Protein AF-A0A846YNU9-F1 (afdb_monomer_lite)

Radius of gyration: 16.64 Å; chains: 1; bounding box: 57×34×38 Å

Organism: NCBI:txid53429

Foldseek 3Di:
DDPDPPDDDDDPLPDQDFQLNDDAFDKFKFFLVQWAAEPLRWIWGFRRTGGHDDPPDQDLGIWMWHQHPVFIAIEAEQPRDRDYDYPDDDDPPRDITTHQWYWYQDPVGIDTDGRD

Secondary structure (DSSP, 8-state):
-----------GGGS--BGGGPPTT-EEEEEGGGEEE-TT--EEEETT-B-B-SS----TTEEEEEE-SSSEEEEEETT--PPP-BSS-S-TTS-EEEEEEEEEEETTEEEEE---

Structure (mmCIF, N/CA/C/O backbone):
data_AF-A0A846YNU9-F1
#
_entry.id   AF-A0A846YNU9-F1
#
loop_
_atom_site.group_PDB
_atom_site.id
_atom_site.type_symbol
_atom_site.label_atom_id
_atom_site.label_alt_id
_atom_site.label_comp_id
_atom_site.label_asym_id
_atom_site.label_entity_id
_atom_site.label_seq_id
_atom_site.pdbx_PDB_ins_code
_atom_site.Cartn_x
_atom_site.Cartn_y
_atom_site.Cartn_z
_atom_site.occupancy
_atom_site.B_iso_or_equiv
_atom_site.auth_seq_id
_atom_site.auth_comp_id
_atom_site.auth_asym_id
_atom_site.auth_atom_id
_atom_site.pdbx_PDB_model_num
ATOM 1 N N . MET A 1 1 ? 42.842 -18.816 19.126 1.00 45.25 1 MET A N 1
ATOM 2 C CA . MET A 1 1 ? 42.105 -17.596 19.512 1.00 45.25 1 MET A CA 1
ATOM 3 C C . MET A 1 1 ? 40.974 -17.438 18.513 1.00 45.25 1 MET A C 1
ATOM 5 O O . MET A 1 1 ? 41.269 -17.281 17.337 1.00 45.25 1 MET A O 1
ATOM 9 N N . SER A 1 2 ? 39.721 -17.619 18.932 1.00 47.41 2 SER A N 1
ATOM 10 C CA . SER A 1 2 ? 38.567 -17.473 18.038 1.00 47.41 2 SER A CA 1
ATOM 11 C C . SER A 1 2 ? 38.126 -16.016 18.082 1.00 47.41 2 SER A C 1
ATOM 13 O O . SER A 1 2 ? 37.797 -15.525 19.159 1.00 47.41 2 SER A O 1
ATOM 15 N N . SER A 1 3 ? 38.182 -15.315 16.950 1.00 47.09 3 SER A N 1
ATOM 16 C CA . SER A 1 3 ? 37.650 -13.956 16.847 1.00 47.09 3 SER A CA 1
ATOM 17 C C . SER A 1 3 ? 36.141 -14.014 17.047 1.00 47.09 3 SER A C 1
ATOM 19 O O . SER A 1 3 ? 35.419 -14.589 16.236 1.00 47.09 3 SER A O 1
ATOM 21 N N . GLU A 1 4 ? 35.672 -13.459 18.157 1.00 58.12 4 GLU A N 1
ATOM 22 C CA . GLU A 1 4 ? 34.254 -13.327 18.457 1.00 58.12 4 GLU A CA 1
ATOM 23 C C . GLU A 1 4 ? 33.658 -12.305 17.474 1.00 58.12 4 GLU A C 1
ATOM 25 O O . GLU A 1 4 ? 33.954 -11.109 17.543 1.00 58.12 4 GLU A O 1
ATOM 30 N N . ILE A 1 5 ? 32.882 -12.774 16.492 1.00 51.72 5 ILE A N 1
ATOM 31 C CA . ILE A 1 5 ? 32.192 -11.889 15.549 1.00 51.72 5 ILE A CA 1
ATOM 32 C C . ILE A 1 5 ? 31.070 -11.197 16.324 1.00 51.72 5 ILE A C 1
ATOM 34 O O . ILE A 1 5 ? 30.002 -11.766 16.541 1.00 51.72 5 ILE A O 1
ATOM 38 N N . LYS A 1 6 ? 31.308 -9.955 16.747 1.00 44.81 6 LYS A N 1
ATOM 39 C CA . LYS A 1 6 ? 30.273 -9.095 17.327 1.00 44.81 6 LYS A CA 1
ATOM 40 C C . LYS A 1 6 ? 29.395 -8.571 16.195 1.00 44.81 6 LYS A C 1
ATOM 42 O O . LYS A 1 6 ? 29.750 -7.609 15.520 1.00 44.81 6 LYS A O 1
ATOM 47 N N . GLN A 1 7 ? 28.274 -9.240 15.951 1.00 53.47 7 GLN A N 1
ATOM 48 C CA . GLN A 1 7 ? 27.271 -8.773 14.999 1.00 53.47 7 GLN A CA 1
ATOM 49 C C . GLN A 1 7 ? 26.397 -7.716 15.682 1.00 53.47 7 GLN A C 1
ATOM 51 O O . GLN A 1 7 ? 25.724 -8.005 16.668 1.00 53.47 7 GLN A O 1
ATOM 56 N N . ALA A 1 8 ? 26.415 -6.484 15.174 1.00 56.03 8 ALA A N 1
ATOM 57 C CA . ALA A 1 8 ? 25.433 -5.479 15.556 1.00 56.03 8 ALA A CA 1
ATOM 58 C C . ALA A 1 8 ? 24.142 -5.740 14.769 1.00 56.03 8 ALA A C 1
ATOM 60 O O . ALA A 1 8 ? 24.150 -5.74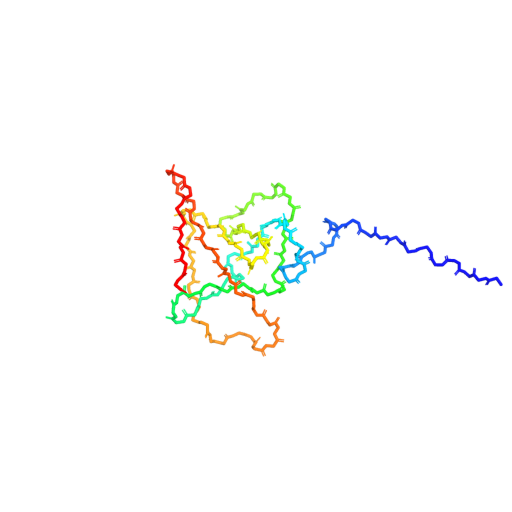3 13.538 1.00 56.03 8 ALA A O 1
ATOM 61 N N . VAL A 1 9 ? 23.031 -5.968 15.471 1.00 60.50 9 VAL A N 1
ATOM 62 C CA . VAL A 1 9 ? 21.705 -5.998 14.846 1.00 60.50 9 VAL A CA 1
ATOM 63 C C . VAL A 1 9 ? 21.267 -4.551 14.673 1.00 60.50 9 VAL A C 1
ATOM 65 O O . VAL A 1 9 ? 20.985 -3.870 15.656 1.00 60.50 9 VAL A O 1
ATOM 68 N N . LEU A 1 10 ? 21.239 -4.065 13.431 1.00 54.50 10 LEU A N 1
ATOM 69 C CA . LEU A 1 10 ? 20.696 -2.738 13.153 1.00 54.50 10 LEU A CA 1
ATOM 70 C C . LEU A 1 10 ? 19.197 -2.717 13.503 1.00 54.50 10 LEU A C 1
ATOM 72 O O . LEU A 1 10 ? 18.473 -3.629 13.059 1.00 54.50 10 LEU A O 1
ATOM 76 N N . PRO A 1 11 ? 18.738 -1.692 14.255 1.00 65.06 11 PRO A N 1
ATOM 77 C CA . PRO A 1 11 ? 17.324 -1.382 14.414 1.00 65.06 11 PRO A CA 1
ATOM 78 C C . PRO A 1 11 ? 16.616 -1.401 13.064 1.00 65.06 11 PRO A C 1
ATOM 80 O O . PRO A 1 11 ? 17.179 -1.002 12.042 1.00 65.06 11 PRO A O 1
ATOM 83 N N . ARG A 1 12 ? 15.391 -1.918 13.050 1.00 66.81 12 ARG A N 1
ATOM 84 C CA . ARG A 1 12 ? 14.639 -2.176 11.821 1.00 66.81 12 ARG A CA 1
ATOM 85 C C . ARG A 1 12 ? 14.318 -0.892 11.049 1.00 66.81 12 ARG A C 1
ATOM 87 O O . ARG A 1 12 ? 14.400 -0.900 9.829 1.00 66.81 12 ARG A O 1
ATOM 94 N N . GLU A 1 13 ? 14.109 0.202 11.772 1.00 62.38 13 GLU A N 1
ATOM 95 C CA . GLU A 1 13 ? 13.941 1.578 11.273 1.00 62.38 13 GLU A CA 1
ATOM 96 C C . GLU A 1 13 ? 15.160 2.096 10.484 1.00 62.38 13 GLU A C 1
ATOM 98 O O . GLU A 1 13 ? 15.035 2.989 9.656 1.00 62.38 13 GLU A O 1
ATOM 103 N N . LEU A 1 14 ? 16.351 1.531 10.723 1.00 58.66 14 LEU A N 1
ATOM 104 C CA . LEU A 1 14 ? 17.587 1.872 10.006 1.00 58.66 14 LEU A CA 1
ATOM 105 C C . LEU A 1 14 ? 17.854 0.942 8.813 1.00 58.66 14 LEU A C 1
ATOM 107 O O . LEU A 1 14 ? 18.925 1.001 8.204 1.00 58.66 14 LEU A O 1
ATOM 111 N N . ARG A 1 15 ? 16.920 0.038 8.494 1.00 67.44 15 ARG A N 1
ATOM 112 C CA . ARG A 1 15 ? 16.994 -0.827 7.312 1.00 67.44 15 ARG A CA 1
ATOM 113 C C . ARG A 1 15 ? 16.304 -0.131 6.146 1.00 67.44 15 ARG A C 1
ATOM 115 O O . ARG A 1 15 ? 15.341 0.601 6.333 1.00 67.44 15 ARG A O 1
ATOM 122 N N . ASN A 1 16 ? 16.748 -0.442 4.930 1.00 75.75 16 ASN A N 1
ATOM 123 C CA . ASN A 1 16 ? 16.010 -0.113 3.710 1.00 75.75 16 ASN A CA 1
ATOM 124 C C . ASN A 1 16 ? 14.731 -0.966 3.664 1.00 75.75 16 ASN A C 1
ATOM 126 O O . ASN A 1 16 ? 14.706 -2.005 3.001 1.00 75.75 16 ASN A O 1
ATOM 130 N N . LEU A 1 17 ? 13.718 -0.595 4.453 1.00 84.62 17 LEU A N 1
ATOM 131 C CA . LEU A 1 17 ? 12.464 -1.328 4.561 1.00 84.62 17 LEU A CA 1
ATOM 132 C C . LEU A 1 17 ? 11.753 -1.312 3.206 1.00 84.62 17 LEU A C 1
ATOM 134 O O . LEU A 1 17 ? 11.711 -0.296 2.516 1.00 84.62 17 LEU A O 1
ATOM 138 N N . THR A 1 18 ? 11.199 -2.459 2.829 1.00 89.56 18 THR A N 1
ATOM 139 C CA . THR A 1 18 ? 10.350 -2.599 1.646 1.00 89.56 18 THR A CA 1
ATOM 140 C C . THR A 1 18 ? 9.048 -3.262 2.044 1.00 89.56 18 THR A C 1
ATOM 142 O O . THR A 1 18 ? 8.985 -3.959 3.063 1.00 89.56 18 THR A O 1
ATOM 145 N N . VAL A 1 19 ? 8.020 -3.095 1.220 1.00 88.56 19 VAL A N 1
ATOM 146 C CA . VAL A 1 19 ? 6.687 -3.679 1.423 1.00 88.56 19 VAL A CA 1
ATOM 147 C C . VAL A 1 19 ? 6.767 -5.166 1.758 1.00 88.56 19 VAL A C 1
ATOM 149 O O . VAL A 1 19 ? 6.192 -5.633 2.740 1.00 88.56 19 VAL A O 1
ATOM 152 N N . GLY A 1 20 ? 7.542 -5.926 0.989 1.00 88.31 20 GLY A N 1
ATOM 153 C CA . GLY A 1 20 ? 7.692 -7.369 1.145 1.00 88.31 20 GLY A CA 1
ATOM 154 C C . GLY A 1 20 ? 8.420 -7.827 2.397 1.00 88.31 20 GLY A C 1
ATOM 155 O O . GLY A 1 20 ? 8.447 -9.033 2.651 1.00 88.31 20 GLY A O 1
ATOM 156 N N . MET A 1 21 ? 9.044 -6.898 3.117 1.00 90.12 21 MET A N 1
ATOM 157 C CA . MET A 1 21 ? 9.692 -7.156 4.392 1.00 90.12 21 MET A CA 1
ATOM 158 C C . MET A 1 21 ? 8.819 -6.753 5.574 1.00 90.12 21 MET A C 1
ATOM 160 O O . MET A 1 21 ? 9.136 -7.214 6.665 1.00 90.12 21 MET A O 1
ATOM 164 N N . MET A 1 22 ? 7.756 -5.956 5.379 1.00 89.06 22 MET A N 1
ATOM 165 C CA . MET A 1 22 ? 6.897 -5.468 6.462 1.00 89.06 22 MET A CA 1
ATOM 166 C C . MET A 1 22 ? 6.331 -6.611 7.316 1.00 89.06 22 MET A C 1
ATOM 168 O O . MET A 1 22 ? 5.819 -7.607 6.799 1.00 89.06 22 MET A O 1
ATOM 172 N N . GLU A 1 23 ? 6.416 -6.444 8.629 1.00 90.88 23 GLU A N 1
ATOM 173 C CA . GLU A 1 23 ? 5.821 -7.321 9.634 1.00 90.88 23 GLU A CA 1
ATOM 174 C C . GLU A 1 23 ? 4.379 -6.898 9.936 1.00 90.88 23 GLU A C 1
ATOM 176 O O . GLU A 1 23 ? 3.973 -5.766 9.675 1.00 90.88 23 GLU A O 1
ATOM 181 N N . GLU A 1 24 ? 3.571 -7.824 10.453 1.00 91.56 24 GLU A N 1
ATOM 182 C CA . GLU A 1 24 ? 2.191 -7.524 10.841 1.00 91.56 24 GLU A CA 1
ATOM 183 C C . GLU A 1 24 ? 2.143 -6.388 11.874 1.00 91.56 24 GLU A C 1
ATOM 185 O O . GLU A 1 24 ? 2.867 -6.408 12.866 1.00 91.56 24 GLU A O 1
ATOM 190 N N . GLY A 1 25 ? 1.279 -5.400 11.630 1.00 86.44 25 GLY A N 1
ATOM 191 C CA . GLY A 1 25 ? 1.144 -4.204 12.463 1.00 86.44 25 GLY A CA 1
ATOM 192 C C . GLY A 1 25 ? 2.048 -3.040 12.050 1.00 86.44 25 GLY A C 1
ATOM 193 O O . GLY A 1 25 ? 1.842 -1.927 12.532 1.00 86.44 25 GLY A O 1
ATOM 194 N N . GLU A 1 26 ? 3.003 -3.248 11.137 1.00 87.75 26 GLU A N 1
ATOM 195 C CA . GLU A 1 26 ? 3.810 -2.155 10.597 1.00 87.75 26 GLU A CA 1
ATOM 196 C C . GLU A 1 26 ? 3.018 -1.306 9.599 1.00 87.75 26 GLU A C 1
ATOM 198 O O . GLU A 1 26 ? 2.209 -1.806 8.808 1.00 87.75 26 GLU A O 1
ATOM 203 N N . PHE A 1 27 ? 3.309 -0.008 9.605 1.00 87.12 27 PHE A N 1
ATOM 204 C CA . PHE A 1 27 ? 2.819 0.948 8.626 1.00 87.12 27 PHE A CA 1
ATOM 205 C C . PHE A 1 27 ? 3.933 1.913 8.217 1.00 87.12 27 PHE A C 1
ATOM 207 O O . PHE A 1 27 ? 4.894 2.125 8.956 1.00 87.12 27 PHE A O 1
ATOM 214 N N . GLY A 1 28 ? 3.795 2.505 7.038 1.00 85.38 28 GLY A N 1
ATOM 215 C CA . GLY A 1 28 ? 4.710 3.526 6.542 1.00 85.38 28 GLY A CA 1
ATOM 216 C C . GLY A 1 28 ? 4.217 4.135 5.239 1.00 85.38 28 GLY A C 1
ATOM 217 O O . GLY A 1 28 ? 3.068 3.927 4.844 1.00 85.38 28 GLY A O 1
ATOM 218 N N . LEU A 1 29 ? 5.084 4.893 4.576 1.00 85.12 29 LEU A N 1
ATOM 219 C CA . LEU A 1 29 ? 4.774 5.559 3.316 1.00 85.12 29 LEU A CA 1
ATOM 220 C C . LEU A 1 29 ? 5.500 4.897 2.146 1.00 85.12 29 LEU A C 1
ATOM 222 O O . LEU A 1 29 ? 6.714 4.718 2.199 1.00 85.12 29 LEU A O 1
ATOM 226 N N . ALA A 1 30 ? 4.758 4.583 1.086 1.00 85.44 30 ALA A N 1
ATOM 227 C CA . ALA A 1 30 ? 5.289 4.140 -0.203 1.00 85.44 30 ALA A CA 1
ATOM 228 C C . ALA A 1 30 ? 4.960 5.161 -1.303 1.00 85.44 30 ALA A C 1
ATOM 230 O O . ALA A 1 30 ? 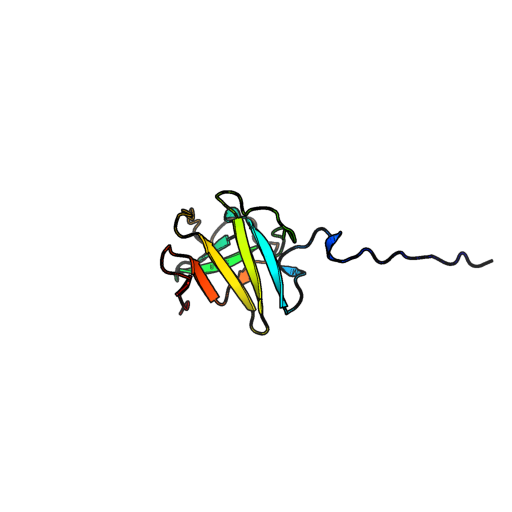4.113 6.044 -1.113 1.00 85.44 30 ALA A O 1
ATOM 231 N N . SER A 1 31 ? 5.608 5.056 -2.465 1.00 82.94 31 SER A N 1
ATOM 232 C CA . SER A 1 31 ? 5.261 5.903 -3.606 1.00 82.94 31 SER A CA 1
ATOM 233 C C . SER A 1 31 ? 3.951 5.440 -4.236 1.00 82.94 31 SER A C 1
ATOM 235 O O . SER A 1 31 ? 3.690 4.249 -4.382 1.00 82.94 31 SER A O 1
ATOM 237 N N . LEU A 1 32 ? 3.138 6.388 -4.696 1.00 80.12 32 LEU A N 1
ATOM 238 C CA . LEU A 1 32 ? 1.977 6.095 -5.533 1.00 80.12 32 LEU A CA 1
ATOM 239 C C . LEU A 1 32 ? 2.378 5.393 -6.839 1.00 80.12 32 LEU A C 1
ATOM 241 O O . LEU A 1 32 ? 1.590 4.626 -7.382 1.00 80.12 32 LEU A O 1
ATOM 245 N N . ASP A 1 33 ? 3.598 5.644 -7.321 1.00 80.31 33 ASP A N 1
ATOM 246 C CA . ASP A 1 33 ? 4.141 5.016 -8.529 1.00 80.31 33 ASP A CA 1
ATOM 247 C C . ASP A 1 33 ? 4.455 3.513 -8.323 1.00 80.31 33 ASP A C 1
ATOM 249 O O . ASP A 1 33 ? 4.654 2.798 -9.302 1.00 80.31 33 ASP A O 1
ATOM 253 N N . ASP A 1 34 ? 4.446 3.022 -7.074 1.00 84.50 34 ASP A N 1
ATOM 254 C CA . ASP A 1 34 ? 4.630 1.603 -6.731 1.00 84.50 34 ASP A CA 1
ATOM 255 C C . ASP A 1 34 ? 3.305 0.811 -6.693 1.00 84.50 34 ASP A C 1
ATOM 257 O O . ASP A 1 34 ? 3.303 -0.409 -6.484 1.00 84.50 34 ASP A O 1
ATOM 261 N N . LEU A 1 35 ? 2.163 1.489 -6.874 1.00 82.31 35 LEU A N 1
ATOM 262 C CA . LEU A 1 35 ? 0.859 0.846 -7.020 1.00 82.31 35 LEU A CA 1
ATOM 263 C C . LEU A 1 35 ? 0.600 0.449 -8.474 1.00 82.31 35 LEU A C 1
ATOM 265 O O . LEU A 1 35 ? 0.993 1.115 -9.428 1.00 82.31 35 LEU A O 1
ATOM 269 N N . SER A 1 36 ? -0.116 -0.652 -8.657 1.00 79.25 36 SER A N 1
ATOM 270 C CA . SER A 1 36 ? -0.569 -1.146 -9.957 1.00 79.25 36 SER A CA 1
ATOM 271 C C . SER A 1 36 ? -2.024 -1.598 -9.863 1.00 79.25 36 SER A C 1
ATOM 273 O O . SER A 1 36 ? -2.491 -1.955 -8.784 1.00 79.25 36 SER A O 1
ATOM 275 N N . PHE A 1 37 ? -2.746 -1.573 -10.983 1.00 76.94 37 PHE A N 1
ATOM 276 C CA . PHE A 1 37 ? -4.159 -1.951 -11.043 1.00 76.94 37 PHE A CA 1
ATOM 277 C C . PHE A 1 37 ? -4.372 -2.988 -12.141 1.00 76.94 37 PHE A C 1
ATOM 279 O O . PHE A 1 37 ? -3.851 -2.824 -13.245 1.00 76.94 37 PHE A O 1
ATOM 286 N N . ASP A 1 38 ? -5.129 -4.046 -11.856 1.00 73.94 38 ASP A N 1
ATOM 287 C CA . ASP A 1 38 ? -5.526 -5.013 -12.883 1.00 73.94 38 ASP A CA 1
ATOM 288 C C . ASP A 1 38 ? -6.819 -4.611 -13.613 1.00 73.94 38 ASP A C 1
ATOM 290 O O . ASP A 1 38 ? -7.454 -3.602 -13.296 1.00 73.94 38 ASP A O 1
A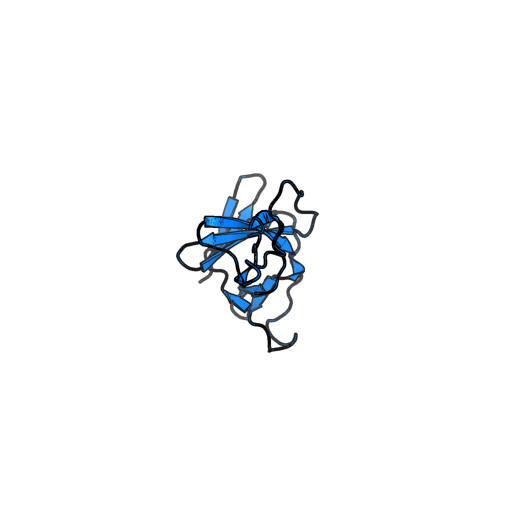TOM 294 N N . HIS A 1 39 ? -7.197 -5.396 -14.626 1.00 70.00 39 HIS A N 1
ATOM 295 C CA . HIS A 1 39 ? -8.406 -5.171 -15.426 1.00 70.00 39 HIS A CA 1
ATOM 296 C C . HIS A 1 39 ? -9.705 -5.192 -14.611 1.00 70.00 39 HIS A C 1
ATOM 298 O O . HIS A 1 39 ? -10.689 -4.585 -15.032 1.00 70.00 39 HIS A O 1
ATOM 304 N N . ASP A 1 40 ? -9.701 -5.863 -13.459 1.00 72.81 40 ASP A N 1
ATOM 305 C CA . ASP A 1 40 ? -10.842 -5.939 -12.548 1.00 72.81 40 ASP A CA 1
ATOM 306 C C . ASP A 1 40 ? -10.843 -4.774 -11.540 1.00 72.81 40 ASP A C 1
ATOM 308 O O . ASP A 1 40 ? -11.709 -4.694 -10.669 1.00 72.81 40 ASP A O 1
ATOM 312 N N . GLY A 1 41 ? -9.880 -3.851 -11.652 1.00 72.31 41 GLY A N 1
ATOM 313 C CA . GLY A 1 41 ? -9.727 -2.700 -10.770 1.00 72.31 41 GLY A CA 1
ATOM 314 C C . GLY A 1 41 ? -9.092 -3.035 -9.421 1.00 72.31 41 GLY A C 1
ATOM 315 O O . GLY A 1 41 ? -9.123 -2.194 -8.519 1.00 72.31 41 GLY A O 1
ATOM 316 N N . ARG A 1 42 ? -8.512 -4.232 -9.254 1.00 78.50 42 ARG A N 1
ATOM 317 C CA . ARG A 1 42 ? -7.838 -4.614 -8.007 1.00 78.50 42 ARG A CA 1
ATOM 318 C C . ARG A 1 42 ? -6.470 -3.969 -7.919 1.00 78.50 42 ARG A C 1
ATOM 320 O O . ARG A 1 42 ? -5.770 -3.835 -8.922 1.00 78.50 42 ARG A O 1
ATOM 327 N N . VAL A 1 43 ? -6.083 -3.608 -6.700 1.00 84.06 43 VAL A N 1
ATOM 328 C CA . VAL A 1 43 ? -4.833 -2.900 -6.426 1.00 84.06 43 VAL A CA 1
ATOM 329 C C . VAL A 1 43 ? -3.739 -3.874 -6.020 1.00 84.06 43 VAL A C 1
ATOM 331 O O . VAL A 1 43 ? -3.939 -4.806 -5.241 1.00 84.06 43 VAL A O 1
ATOM 334 N N . TRP A 1 44 ? -2.553 -3.621 -6.544 1.00 86.69 44 TRP A N 1
ATOM 335 C CA . TRP A 1 44 ? -1.340 -4.381 -6.315 1.00 86.69 44 TRP A CA 1
ATOM 336 C C . TRP A 1 44 ? -0.230 -3.424 -5.905 1.00 86.69 44 TRP A C 1
ATOM 338 O O . TRP A 1 44 ? -0.199 -2.279 -6.351 1.00 86.69 44 TRP A O 1
ATOM 348 N N . LEU A 1 45 ? 0.686 -3.892 -5.065 1.00 86.94 45 LEU A N 1
ATOM 349 C CA . LEU A 1 45 ? 1.819 -3.104 -4.591 1.00 86.94 45 LEU A CA 1
ATOM 350 C C . LEU A 1 45 ? 3.123 -3.838 -4.898 1.00 86.94 45 LEU A C 1
ATOM 352 O O . LEU A 1 45 ? 3.220 -5.057 -4.715 1.00 86.94 45 LEU A O 1
ATOM 356 N N . HIS A 1 46 ? 4.124 -3.108 -5.386 1.00 87.12 46 HIS A N 1
ATOM 357 C CA . HIS A 1 46 ? 5.429 -3.684 -5.708 1.00 87.12 46 HIS A CA 1
ATOM 358 C C . HIS A 1 46 ? 6.119 -4.127 -4.419 1.00 87.12 46 HIS A C 1
ATOM 360 O O . HIS A 1 46 ? 6.197 -3.387 -3.440 1.00 87.12 46 HIS A O 1
ATOM 366 N N . ARG A 1 47 ? 6.591 -5.375 -4.381 1.00 87.56 47 ARG A N 1
ATOM 367 C CA . ARG A 1 47 ? 7.124 -5.971 -3.150 1.00 87.56 47 ARG A CA 1
ATOM 368 C C . ARG A 1 47 ? 8.408 -5.285 -2.672 1.00 87.56 47 ARG A C 1
ATOM 370 O O . ARG A 1 47 ? 8.677 -5.263 -1.474 1.00 87.56 47 ARG A O 1
ATOM 377 N N . ASP A 1 48 ? 9.204 -4.763 -3.591 1.00 86.75 48 ASP A N 1
ATOM 378 C CA . ASP A 1 48 ? 10.450 -4.041 -3.345 1.00 86.75 48 ASP A CA 1
ATOM 379 C C . ASP A 1 48 ? 10.264 -2.524 -3.211 1.00 86.75 48 ASP A C 1
ATOM 381 O O . ASP A 1 48 ? 11.252 -1.819 -3.001 1.00 86.75 48 ASP A O 1
ATOM 385 N N . ALA A 1 49 ? 9.019 -2.035 -3.254 1.00 86.38 49 ALA A N 1
ATOM 386 C CA . ALA A 1 49 ? 8.699 -0.640 -2.996 1.00 86.38 49 ALA A CA 1
ATOM 387 C C . ALA A 1 49 ? 9.268 -0.209 -1.633 1.00 86.38 49 ALA A C 1
ATOM 389 O O . ALA A 1 49 ? 8.976 -0.868 -0.622 1.00 86.38 49 ALA A O 1
ATOM 390 N N . PRO A 1 50 ? 10.091 0.855 -1.585 1.00 86.75 50 PRO A N 1
ATOM 391 C CA . PRO A 1 50 ? 10.614 1.387 -0.338 1.00 86.75 50 PRO A CA 1
ATOM 392 C C . PRO A 1 50 ? 9.485 1.852 0.580 1.00 86.75 50 PRO A C 1
ATOM 394 O O . PRO A 1 50 ? 8.519 2.467 0.131 1.00 86.75 50 PRO A O 1
ATOM 397 N N . VAL A 1 51 ? 9.637 1.584 1.874 1.00 86.38 51 VAL A N 1
ATOM 398 C CA . VAL A 1 51 ? 8.724 2.061 2.912 1.00 86.38 51 VAL A CA 1
ATOM 399 C C . VAL A 1 51 ? 9.482 3.027 3.805 1.00 86.38 51 VAL A C 1
ATOM 401 O O . VAL A 1 51 ? 10.433 2.641 4.484 1.00 86.38 51 VAL A O 1
ATOM 404 N N . LEU A 1 52 ? 9.056 4.285 3.803 1.00 83.88 52 LEU A N 1
ATOM 405 C CA . LEU A 1 52 ? 9.561 5.300 4.717 1.00 83.88 52 LEU A CA 1
ATOM 406 C C . LEU A 1 52 ? 8.796 5.188 6.040 1.00 83.88 52 LEU A C 1
ATOM 408 O O . LEU A 1 52 ? 7.565 5.266 6.067 1.00 83.88 52 LEU A O 1
ATOM 412 N N . THR A 1 53 ? 9.526 4.972 7.132 1.00 69.25 53 THR A N 1
ATOM 413 C CA . THR A 1 53 ? 8.992 4.921 8.498 1.00 69.25 53 THR A CA 1
ATOM 414 C C . THR A 1 53 ? 9.431 6.184 9.236 1.00 69.25 53 THR A C 1
ATOM 416 O O . THR A 1 53 ? 10.559 6.251 9.720 1.00 69.25 53 THR A O 1
ATOM 419 N N . GLY A 1 54 ? 8.584 7.211 9.286 1.00 59.31 54 GLY A N 1
ATOM 420 C CA . GLY A 1 54 ? 8.908 8.471 9.962 1.00 59.31 54 GLY A CA 1
ATOM 421 C C . GLY A 1 54 ? 7.917 9.594 9.659 1.00 59.31 54 GLY A C 1
ATOM 422 O O . GLY A 1 54 ? 6.998 9.406 8.865 1.00 59.31 54 GLY A O 1
ATOM 423 N N . ASP A 1 55 ? 8.139 10.761 10.273 1.00 53.84 55 ASP A N 1
ATOM 424 C CA . ASP A 1 55 ? 7.370 12.009 10.088 1.00 53.84 55 ASP A CA 1
ATOM 425 C C . ASP A 1 55 ? 7.549 12.651 8.698 1.00 53.84 55 ASP A C 1
ATOM 427 O O . ASP A 1 55 ? 7.234 13.828 8.505 1.00 53.84 55 ASP A O 1
ATOM 431 N N . ASP A 1 56 ? 8.080 11.909 7.724 1.00 53.81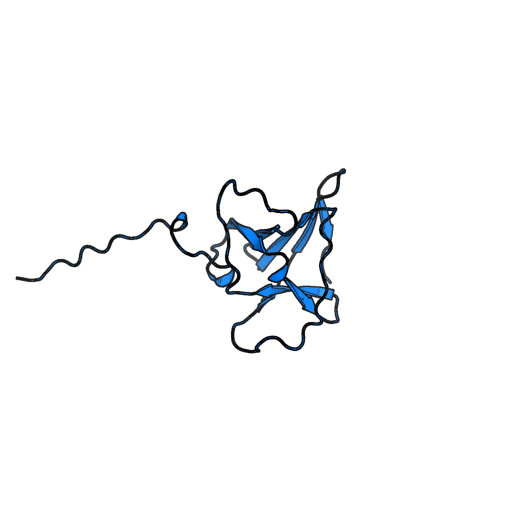 56 ASP A N 1
ATOM 432 C CA . ASP A 1 56 ? 8.119 12.374 6.348 1.00 53.81 56 ASP A CA 1
ATOM 433 C C . ASP A 1 56 ? 6.677 12.611 5.912 1.00 53.81 56 ASP A C 1
ATOM 435 O O . ASP A 1 56 ? 5.865 11.687 5.854 1.00 53.81 56 ASP A O 1
ATOM 439 N N . GLU A 1 57 ? 6.329 13.870 5.637 1.00 51.88 57 GLU A N 1
ATOM 440 C CA . GLU A 1 57 ? 5.043 14.146 5.023 1.00 51.88 57 GLU A CA 1
ATOM 441 C C . GLU A 1 57 ? 4.997 13.336 3.729 1.00 51.88 57 GLU A C 1
ATOM 443 O O . GLU A 1 57 ? 5.946 13.408 2.933 1.00 51.88 57 GLU A O 1
ATOM 448 N N . PRO A 1 58 ? 3.914 12.576 3.475 1.00 51.16 58 PRO A N 1
ATOM 449 C CA . PRO A 1 58 ? 3.700 12.060 2.148 1.00 51.16 58 PRO A CA 1
ATOM 450 C C . PRO A 1 58 ? 3.689 13.293 1.258 1.00 51.16 58 PRO A C 1
ATOM 452 O O . PRO A 1 58 ? 2.738 14.079 1.265 1.00 51.16 58 PRO A O 1
ATOM 455 N N . GLY A 1 59 ? 4.764 13.484 0.487 1.00 54.34 59 GLY A N 1
ATOM 456 C CA . GLY A 1 59 ? 4.743 14.426 -0.615 1.00 54.34 59 GLY A CA 1
ATOM 457 C C . GLY A 1 59 ? 3.485 14.148 -1.440 1.00 54.34 59 GLY A C 1
ATOM 458 O O . GLY A 1 59 ? 2.845 13.106 -1.297 1.00 54.34 59 GLY A O 1
ATOM 459 N N . SER A 1 60 ? 3.107 15.048 -2.343 1.00 54.25 60 SER A N 1
ATOM 460 C CA . SER A 1 60 ? 1.851 14.947 -3.119 1.00 54.25 60 SER A CA 1
ATOM 461 C C . SER A 1 60 ? 1.564 13.598 -3.832 1.00 54.25 60 SER A C 1
ATOM 463 O O . SER A 1 60 ? 0.484 13.429 -4.394 1.00 54.25 60 SER A O 1
ATOM 465 N N . ARG A 1 61 ? 2.489 12.629 -3.791 1.00 65.31 61 ARG A N 1
ATOM 466 C CA . ARG A 1 61 ? 2.449 11.296 -4.394 1.00 65.31 61 ARG A CA 1
ATOM 467 C C . ARG A 1 61 ? 2.759 10.140 -3.410 1.00 65.31 61 ARG A C 1
ATOM 469 O O . ARG A 1 61 ? 3.099 9.068 -3.883 1.00 65.31 61 ARG A O 1
ATOM 476 N N . GLY A 1 62 ? 2.688 10.325 -2.086 1.00 78.06 62 GLY A N 1
ATOM 477 C CA . GLY A 1 62 ? 2.908 9.250 -1.095 1.00 78.06 62 GLY A CA 1
ATOM 478 C C . GLY A 1 62 ? 1.615 8.567 -0.627 1.00 78.06 62 GLY A C 1
ATOM 479 O O . GLY A 1 62 ? 0.618 9.249 -0.403 1.00 78.06 62 GLY A O 1
ATOM 480 N N . VAL A 1 63 ? 1.620 7.245 -0.459 1.00 83.44 63 VAL A N 1
ATOM 481 C CA . VAL A 1 63 ? 0.478 6.458 0.044 1.00 83.44 63 VAL A CA 1
ATOM 482 C C . VAL A 1 63 ? 0.838 5.791 1.361 1.00 83.44 63 VAL A C 1
ATOM 484 O O . VAL A 1 63 ? 1.962 5.319 1.524 1.00 83.44 63 VAL A O 1
ATOM 487 N N . VAL A 1 64 ? -0.107 5.730 2.299 1.00 86.62 64 VAL A N 1
ATOM 488 C CA . VAL A 1 64 ? 0.106 4.943 3.519 1.00 86.62 64 VAL A CA 1
ATOM 489 C C . VAL A 1 64 ? -0.086 3.479 3.168 1.00 86.62 64 VAL A C 1
ATOM 491 O O . VAL A 1 64 ? -1.093 3.126 2.559 1.00 86.62 64 VAL A O 1
ATOM 494 N N . VAL A 1 65 ? 0.852 2.635 3.574 1.00 89.38 65 VAL A N 1
ATOM 495 C CA . VAL A 1 65 ? 0.772 1.180 3.456 1.00 89.38 65 VAL A CA 1
ATOM 496 C C . VAL A 1 65 ? 0.827 0.594 4.855 1.00 89.38 65 VAL A C 1
ATOM 498 O O . VAL A 1 65 ? 1.679 0.981 5.651 1.00 89.38 65 VAL A O 1
ATOM 501 N N . ALA A 1 66 ? -0.060 -0.352 5.148 1.00 89.62 66 ALA A N 1
ATOM 502 C CA . ALA A 1 66 ? -0.075 -1.096 6.399 1.00 89.62 66 ALA A CA 1
ATOM 503 C C . ALA A 1 66 ? -0.107 -2.601 6.127 1.00 89.62 66 ALA A C 1
ATOM 505 O O . ALA A 1 66 ? -0.869 -3.080 5.282 1.00 89.62 66 ALA A O 1
ATOM 506 N N . ARG A 1 67 ? 0.694 -3.368 6.868 1.00 92.12 67 ARG A N 1
ATOM 507 C CA . ARG A 1 67 ? 0.662 -4.831 6.827 1.00 92.12 67 ARG A CA 1
ATOM 508 C C . ARG A 1 67 ? -0.327 -5.345 7.875 1.00 92.12 67 ARG A C 1
ATOM 510 O O . ARG A 1 67 ? -0.096 -5.231 9.075 1.00 92.12 67 ARG A O 1
ATOM 517 N N . THR A 1 68 ? -1.426 -5.935 7.416 1.00 88.88 68 THR A N 1
ATOM 518 C CA . THR A 1 68 ? -2.467 -6.545 8.260 1.00 88.88 68 THR A CA 1
ATOM 519 C C . THR A 1 68 ? -2.266 -8.057 8.379 1.00 88.88 68 THR A C 1
ATOM 521 O O . THR A 1 68 ? -1.435 -8.636 7.681 1.00 88.88 68 THR A O 1
ATOM 524 N N . SER A 1 69 ? -3.058 -8.733 9.211 1.00 88.56 69 SER A N 1
ATOM 525 C CA . SER A 1 69 ? -3.035 -10.201 9.317 1.00 88.56 69 SER A CA 1
ATOM 526 C C . SER A 1 69 ? -3.449 -10.910 8.017 1.00 88.56 69 SER A C 1
ATOM 528 O O . SER A 1 69 ? -2.988 -12.014 7.733 1.00 88.56 69 SER A O 1
ATOM 530 N N . VAL A 1 70 ? -4.274 -10.263 7.185 1.00 86.31 70 VAL A N 1
ATOM 531 C CA . VAL A 1 70 ? -4.840 -10.847 5.955 1.00 86.31 70 VAL A CA 1
ATOM 532 C C . VAL A 1 70 ? -4.207 -10.326 4.663 1.00 86.31 70 VAL A C 1
ATOM 534 O O . VAL A 1 70 ? -4.403 -10.924 3.611 1.00 86.31 70 VAL A O 1
ATOM 537 N N . GLY A 1 71 ? -3.418 -9.249 4.709 1.00 88.12 71 GLY A N 1
ATOM 538 C CA . GLY A 1 71 ? -2.788 -8.696 3.506 1.00 88.12 71 GLY A CA 1
ATOM 539 C C . GLY A 1 71 ? -2.153 -7.324 3.712 1.00 88.12 71 GLY A C 1
ATOM 540 O O . GLY A 1 71 ? -1.726 -6.985 4.815 1.00 88.12 71 GLY A O 1
ATOM 541 N N . TYR A 1 72 ? -2.065 -6.546 2.638 1.00 89.75 72 TYR A N 1
ATOM 542 C CA . TYR A 1 72 ? -1.635 -5.149 2.683 1.00 89.75 72 TYR A CA 1
ATOM 543 C C . TYR A 1 72 ? -2.843 -4.236 2.502 1.00 89.75 72 TYR A C 1
ATOM 545 O O . TYR A 1 72 ? -3.635 -4.446 1.589 1.00 89.75 72 TYR A O 1
ATOM 553 N N . ALA A 1 73 ? -2.990 -3.234 3.361 1.00 87.62 73 ALA A N 1
ATOM 554 C CA . ALA A 1 73 ? -3.993 -2.184 3.220 1.00 87.62 73 ALA A CA 1
ATOM 555 C C . ALA A 1 73 ? -3.306 -0.885 2.801 1.00 87.62 73 ALA A C 1
ATOM 557 O O . ALA A 1 73 ? -2.192 -0.608 3.256 1.00 87.62 73 ALA A O 1
ATOM 558 N N . VAL A 1 74 ? 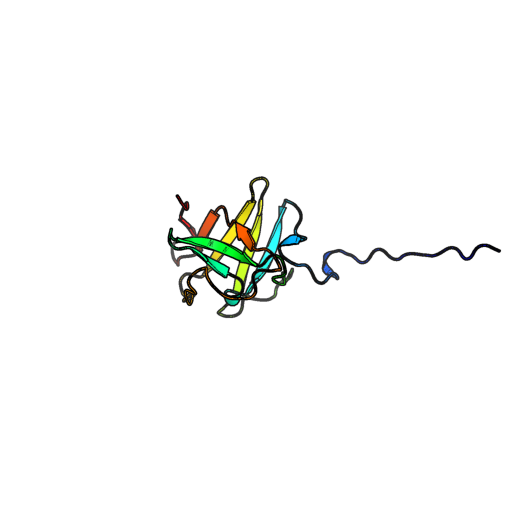-3.958 -0.090 1.953 1.00 87.88 74 VAL A N 1
ATOM 559 C CA . VAL A 1 74 ? -3.416 1.199 1.505 1.00 87.88 74 VAL A CA 1
ATOM 560 C C . VAL A 1 74 ? -4.401 2.338 1.720 1.00 87.88 74 VAL A C 1
ATOM 562 O O . VAL A 1 74 ? -5.611 2.174 1.558 1.00 87.88 74 VAL A O 1
ATOM 565 N N . VAL A 1 75 ? -3.873 3.515 2.054 1.00 84.12 75 VAL A N 1
ATOM 566 C CA . VAL A 1 75 ? -4.657 4.743 2.206 1.00 84.12 75 VAL A CA 1
ATOM 567 C C . VAL A 1 75 ? -4.154 5.813 1.244 1.00 84.12 75 VAL A C 1
ATOM 569 O O . VAL A 1 75 ? -2.982 6.195 1.265 1.00 84.12 75 VAL A O 1
ATOM 572 N N . LEU A 1 76 ? -5.072 6.319 0.423 1.00 78.50 76 LEU A N 1
ATOM 573 C CA . LEU A 1 76 ? -4.848 7.368 -0.566 1.00 78.50 76 LEU A CA 1
ATOM 574 C C . LEU A 1 76 ? -5.361 8.724 -0.064 1.00 78.50 76 LEU A C 1
ATOM 576 O O . LEU A 1 76 ? -6.378 8.826 0.634 1.00 78.50 76 LEU A O 1
ATOM 580 N N . GLY A 1 77 ? -4.692 9.799 -0.474 1.00 72.69 77 GLY A N 1
ATOM 581 C CA . GLY A 1 77 ? -5.167 11.169 -0.278 1.00 72.69 77 GLY A CA 1
ATOM 582 C C . GLY A 1 77 ? -6.295 11.542 -1.251 1.00 72.69 77 GLY A C 1
ATOM 583 O O . GLY A 1 77 ? -6.192 11.263 -2.442 1.00 72.69 77 GLY A O 1
ATOM 584 N N . SER A 1 78 ? -7.329 12.270 -0.804 1.00 65.44 78 SER A N 1
ATOM 585 C CA . SER A 1 78 ? -8.495 12.694 -1.635 1.00 65.44 78 SER A CA 1
ATOM 586 C C . SER A 1 78 ? -8.186 13.407 -2.947 1.00 65.44 78 SER A C 1
ATOM 588 O O . SER A 1 78 ? -9.061 13.518 -3.804 1.00 65.44 78 SER A O 1
ATOM 590 N N . ARG A 1 79 ? -6.991 13.982 -3.083 1.00 63.78 79 ARG A N 1
ATOM 591 C CA . ARG A 1 79 ? -6.576 14.753 -4.263 1.00 63.78 79 ARG A CA 1
ATOM 592 C C . ARG A 1 79 ? -5.462 14.080 -5.055 1.00 63.78 79 ARG A C 1
ATOM 594 O O . ARG A 1 79 ? -4.999 14.659 -6.037 1.00 63.78 79 ARG A O 1
ATOM 601 N N . GLN A 1 80 ? -5.033 12.890 -4.642 1.00 64.31 80 GLN A N 1
ATOM 602 C CA . GLN A 1 80 ? -4.037 12.136 -5.383 1.00 64.31 80 GLN A CA 1
ATOM 603 C C . GLN A 1 80 ? -4.673 11.611 -6.662 1.00 64.31 80 GLN A C 1
ATOM 605 O O . GLN A 1 80 ? -5.644 10.857 -6.645 1.00 64.31 80 GLN A O 1
ATOM 610 N N . ARG A 1 81 ? -4.136 12.067 -7.792 1.00 57.06 81 ARG A N 1
ATOM 611 C CA . ARG A 1 81 ? -4.457 11.498 -9.095 1.00 57.06 81 ARG A CA 1
ATOM 612 C C . ARG A 1 81 ? -3.532 10.316 -9.297 1.00 57.06 81 ARG A C 1
ATOM 614 O O . ARG A 1 81 ? -2.318 10.494 -9.370 1.00 57.06 81 ARG A O 1
ATOM 621 N N . VAL A 1 82 ? -4.116 9.131 -9.360 1.00 55.88 82 VAL A N 1
ATOM 622 C CA . VAL A 1 82 ? -3.383 7.904 -9.641 1.00 55.88 82 VAL A CA 1
ATOM 623 C C . VAL A 1 82 ? -3.328 7.747 -11.152 1.00 55.88 82 VAL A C 1
ATOM 625 O O . VAL A 1 82 ? -4.369 7.667 -11.806 1.00 55.88 82 VAL A O 1
ATOM 628 N N . ASN A 1 83 ? -2.121 7.780 -11.715 1.00 43.09 83 ASN A N 1
ATOM 629 C CA . ASN A 1 83 ? -1.933 7.395 -13.106 1.00 43.09 83 ASN A CA 1
ATOM 630 C C . ASN A 1 83 ? -2.121 5.880 -13.165 1.00 43.09 83 ASN A C 1
ATOM 632 O O . ASN A 1 83 ? -1.418 5.141 -12.482 1.00 43.09 83 ASN A O 1
ATOM 636 N N . TYR A 1 84 ? -3.112 5.429 -13.923 1.00 49.09 84 TYR A N 1
ATOM 637 C CA . TYR A 1 84 ? -3.363 4.010 -14.107 1.00 49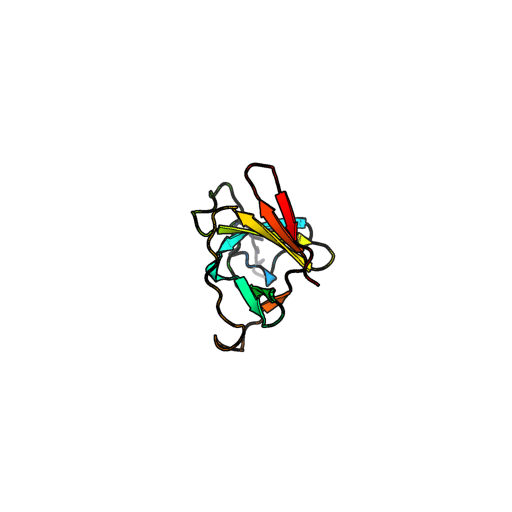.09 84 TYR A CA 1
ATOM 638 C C . TYR A 1 84 ? -2.375 3.474 -15.142 1.00 49.09 84 TYR A C 1
ATOM 640 O O . TYR A 1 84 ? -2.298 3.964 -16.268 1.00 49.09 84 TYR A O 1
ATOM 648 N N . HIS A 1 85 ? -1.621 2.458 -14.748 1.00 46.84 85 HIS A N 1
ATOM 649 C CA . HIS A 1 85 ? -0.946 1.572 -15.680 1.00 46.84 85 HIS A CA 1
ATOM 650 C C . HIS A 1 85 ? -1.706 0.250 -15.643 1.00 46.84 85 HIS A C 1
ATOM 652 O O . HIS A 1 85 ? -1.918 -0.309 -14.567 1.00 46.84 85 HIS A O 1
ATOM 658 N N . GLU A 1 86 ? -2.167 -0.204 -16.807 1.00 45.16 86 GLU A N 1
ATOM 659 C CA . GLU A 1 86 ? -2.739 -1.539 -16.978 1.00 45.16 86 GLU A CA 1
ATOM 660 C C . GLU A 1 86 ? -1.723 -2.566 -16.462 1.00 45.16 86 GLU A C 1
ATOM 662 O O . GLU A 1 86 ? -0.544 -2.491 -16.822 1.00 45.16 86 GLU A O 1
ATOM 667 N N . ALA A 1 87 ? -2.143 -3.482 -15.581 1.00 45.44 87 ALA A N 1
ATOM 668 C CA . ALA A 1 87 ? -1.296 -4.576 -15.115 1.00 45.44 87 ALA A CA 1
ATOM 669 C C . ALA A 1 87 ? -0.947 -5.506 -16.287 1.00 45.44 87 ALA A C 1
ATOM 671 O O . ALA A 1 87 ? -1.588 -6.519 -16.549 1.00 45.44 87 ALA A O 1
ATOM 672 N N . GLY A 1 88 ? 0.113 -5.124 -16.981 1.00 48.81 88 GLY A N 1
ATOM 673 C CA . GLY A 1 88 ? 0.719 -5.806 -18.100 1.00 48.81 88 GLY A CA 1
ATOM 674 C C . GLY A 1 88 ? 1.902 -4.962 -18.558 1.00 48.81 88 GLY A C 1
ATOM 675 O O . GLY A 1 88 ? 1.712 -3.921 -19.169 1.00 48.81 88 GLY A O 1
ATOM 676 N N . PHE A 1 89 ? 3.118 -5.445 -18.294 1.00 44.03 89 PHE A N 1
ATOM 677 C CA . PHE A 1 89 ? 4.408 -4.921 -18.779 1.00 44.03 89 PHE A CA 1
ATOM 678 C C . PHE A 1 89 ? 5.124 -3.828 -17.952 1.00 44.03 89 PHE A C 1
ATOM 680 O O . PHE A 1 89 ? 5.242 -2.672 -18.340 1.00 44.03 89 PHE A O 1
ATOM 687 N N . GLY A 1 90 ? 5.783 -4.295 -16.886 1.00 41.94 90 GLY A N 1
ATOM 688 C CA . GLY A 1 90 ? 7.051 -3.803 -16.318 1.00 41.94 90 GLY A CA 1
ATOM 689 C C . GLY A 1 90 ? 7.657 -4.957 -15.500 1.00 41.94 90 GLY A C 1
ATOM 690 O O . GLY A 1 90 ? 6.881 -5.698 -14.906 1.00 41.94 90 GLY A O 1
ATOM 691 N N . PRO A 1 91 ? 8.973 -5.237 -15.576 1.00 39.62 91 PRO A N 1
ATOM 692 C CA . PRO A 1 91 ? 9.521 -6.594 -15.694 1.00 39.62 91 PRO A CA 1
ATOM 693 C C . PRO A 1 91 ? 8.876 -7.611 -14.743 1.00 39.62 91 PRO A C 1
ATOM 695 O O . PRO A 1 91 ? 9.083 -7.597 -13.529 1.00 39.62 91 PRO A O 1
ATOM 698 N N . VAL A 1 92 ? 8.137 -8.545 -15.345 1.00 43.78 92 VAL A N 1
ATOM 699 C CA . VAL A 1 92 ? 7.719 -9.800 -14.724 1.00 43.78 92 VAL A CA 1
ATOM 700 C C . VAL A 1 92 ? 8.984 -10.494 -14.225 1.00 43.78 92 VAL A C 1
ATOM 702 O O . VAL A 1 92 ? 9.766 -11.036 -15.002 1.00 43.78 92 VAL A O 1
ATOM 705 N N . GLY A 1 93 ? 9.224 -10.391 -12.921 1.00 45.66 93 GLY A N 1
ATOM 706 C CA . GLY A 1 93 ? 10.417 -10.954 -12.299 1.00 45.66 93 GLY A CA 1
ATOM 707 C C . GLY A 1 93 ? 10.611 -10.664 -10.812 1.00 45.66 93 GLY A C 1
ATOM 708 O O . GLY A 1 93 ? 11.442 -11.336 -10.207 1.00 45.66 93 GLY A O 1
ATOM 709 N N . ARG A 1 94 ? 9.887 -9.709 -10.195 1.00 51.44 94 ARG A N 1
ATOM 710 C CA . ARG A 1 94 ? 10.141 -9.319 -8.784 1.00 51.44 94 ARG A CA 1
ATOM 711 C C . ARG A 1 94 ? 8.935 -9.231 -7.834 1.00 51.44 94 ARG A C 1
ATOM 713 O O . ARG A 1 94 ? 9.127 -8.943 -6.661 1.00 51.44 94 ARG A O 1
ATOM 720 N N . GLY A 1 95 ? 7.741 -9.622 -8.283 1.00 70.88 95 GLY A N 1
ATOM 721 C CA . GLY A 1 95 ? 6.588 -9.900 -7.415 1.00 70.88 95 GLY A CA 1
ATOM 722 C C . GLY A 1 95 ? 5.798 -8.663 -6.973 1.00 70.88 95 GLY A C 1
ATOM 723 O O . GLY A 1 95 ? 6.335 -7.741 -6.372 1.00 70.88 95 GLY A O 1
ATOM 724 N N . CYS A 1 96 ? 4.493 -8.680 -7.235 1.00 82.00 96 CYS A N 1
ATOM 725 C CA . CYS A 1 96 ? 3.534 -7.784 -6.595 1.00 82.00 96 CYS A CA 1
ATOM 726 C C . CYS A 1 96 ? 2.831 -8.530 -5.461 1.00 82.00 96 CYS A C 1
ATOM 728 O O . CYS A 1 96 ? 2.651 -9.749 -5.531 1.00 82.00 96 CYS A O 1
ATOM 730 N N . VAL A 1 97 ? 2.421 -7.801 -4.429 1.00 86.31 97 VAL A N 1
ATOM 731 C CA . VAL A 1 97 ? 1.539 -8.311 -3.376 1.00 86.31 97 VAL A CA 1
ATOM 732 C C . VAL A 1 97 ? 0.144 -7.712 -3.548 1.00 86.31 97 VAL A C 1
ATOM 734 O O . VAL A 1 97 ? 0.032 -6.544 -3.934 1.00 86.31 97 VAL A O 1
ATOM 737 N N . PRO A 1 98 ? -0.922 -8.490 -3.303 1.00 85.88 98 PRO A N 1
ATOM 738 C CA . PRO A 1 98 ? -2.275 -7.974 -3.410 1.00 85.88 98 PRO A CA 1
ATOM 739 C C . PRO A 1 98 ? -2.550 -6.988 -2.274 1.00 85.88 98 PRO A C 1
ATOM 741 O O . PRO A 1 98 ? -2.216 -7.243 -1.110 1.00 85.88 98 PRO A O 1
ATOM 744 N N . VAL A 1 99 ? -3.194 -5.878 -2.618 1.00 87.00 99 VAL A N 1
ATOM 745 C CA . VAL A 1 99 ? -3.781 -4.962 -1.647 1.00 87.00 99 VAL A CA 1
ATOM 746 C C . VAL A 1 99 ? -5.203 -5.432 -1.360 1.00 87.00 99 VAL A C 1
ATOM 748 O O . VAL A 1 99 ? -6.024 -5.554 -2.265 1.00 87.00 99 VAL A O 1
ATOM 751 N N . VAL A 1 100 ? -5.481 -5.727 -0.094 1.00 87.44 100 VAL A N 1
ATOM 752 C CA . VAL A 1 100 ? -6.751 -6.316 0.360 1.00 87.44 100 VAL A CA 1
ATOM 753 C C . VAL A 1 100 ? -7.772 -5.273 0.811 1.00 87.44 100 VAL A C 1
ATOM 755 O O . VAL A 1 100 ? -8.945 -5.599 0.949 1.00 87.44 100 VAL A O 1
ATOM 758 N N . ASP A 1 101 ? -7.337 -4.034 1.047 1.00 85.88 101 ASP A N 1
ATOM 759 C CA . ASP A 1 101 ? -8.205 -2.911 1.408 1.00 85.88 101 ASP A CA 1
ATOM 760 C C . ASP A 1 101 ? -7.634 -1.595 0.868 1.00 85.88 101 ASP A C 1
ATOM 762 O O . ASP A 1 101 ? -6.429 -1.342 0.978 1.00 85.88 101 ASP A O 1
ATOM 766 N N . VAL A 1 102 ? -8.499 -0.754 0.295 1.00 82.62 102 VAL A N 1
ATOM 767 C CA . VAL A 1 102 ? -8.140 0.568 -0.229 1.00 82.62 102 VAL A CA 1
ATOM 768 C C . VAL A 1 102 ? -9.046 1.611 0.404 1.00 82.62 102 VAL A C 1
ATOM 770 O O . VAL A 1 102 ? -10.255 1.643 0.179 1.00 82.62 102 VAL A O 1
ATOM 773 N N . GLN A 1 103 ? -8.454 2.532 1.153 1.00 81.56 103 GLN A N 1
ATOM 774 C CA . GLN A 1 103 ? -9.181 3.645 1.752 1.00 81.56 103 GLN A CA 1
ATOM 775 C C . GLN A 1 103 ? -8.783 4.951 1.080 1.00 81.56 103 GLN A C 1
ATOM 777 O O . GLN A 1 103 ? -7.613 5.202 0.813 1.00 81.56 103 GLN A O 1
ATOM 782 N N . VAL A 1 104 ? -9.753 5.825 0.832 1.00 76.75 104 VAL A N 1
ATOM 783 C CA . VAL A 1 104 ? -9.487 7.173 0.326 1.00 76.75 104 VAL A CA 1
ATOM 784 C C . VAL A 1 104 ? -9.888 8.167 1.400 1.00 76.75 104 VAL A C 1
ATOM 786 O O . VAL A 1 104 ? -11.055 8.268 1.778 1.00 76.75 104 VAL A O 1
ATOM 789 N N . THR A 1 105 ? -8.923 8.932 1.896 1.00 70.81 105 THR A N 1
ATOM 790 C CA . THR A 1 105 ? -9.202 10.024 2.832 1.00 70.81 105 THR A CA 1
ATOM 791 C C . THR A 1 105 ? -9.901 11.153 2.097 1.00 70.81 105 THR A C 1
ATOM 793 O O . THR A 1 105 ? -9.381 11.676 1.119 1.00 70.81 105 THR A O 1
ATOM 796 N N . SER A 1 106 ? -11.082 11.556 2.552 1.00 63.31 106 SER A N 1
ATOM 797 C CA . SER A 1 106 ? -11.782 12.747 2.069 1.00 63.31 106 SER A CA 1
ATOM 798 C C . SER A 1 106 ? -11.769 13.848 3.125 1.00 63.31 106 SER A C 1
ATOM 800 O O . SER A 1 106 ? -11.444 13.592 4.283 1.00 63.31 106 SER A O 1
ATOM 802 N N . LYS A 1 107 ? -12.144 15.079 2.747 1.00 57.34 107 LYS A N 1
ATOM 803 C CA . LYS A 1 107 ? -12.369 16.161 3.725 1.00 57.34 107 LYS A CA 1
ATOM 804 C C . LYS A 1 107 ? -13.379 15.774 4.816 1.00 57.34 107 LYS A C 1
ATOM 806 O O . LYS A 1 107 ? -13.323 16.343 5.898 1.00 57.34 107 LYS A O 1
ATOM 811 N N . ASP A 1 108 ? -14.234 14.791 4.537 1.00 59.25 108 ASP A N 1
ATOM 812 C CA . ASP A 1 108 ? -15.269 14.283 5.438 1.00 59.25 108 ASP A CA 1
ATOM 813 C C . ASP A 1 108 ? -14.820 13.023 6.213 1.00 59.25 108 ASP A C 1
ATOM 815 O O . ASP A 1 108 ? -15.639 12.368 6.853 1.00 59.25 108 ASP A O 1
ATOM 819 N N . GLY A 1 109 ? -13.533 12.654 6.144 1.00 50.06 109 GLY A N 1
ATOM 820 C CA . GLY A 1 109 ? -12.971 11.437 6.744 1.00 50.06 109 GLY A CA 1
ATOM 821 C C . GLY A 1 109 ? -12.678 10.316 5.730 1.00 50.06 109 GLY A C 1
ATOM 822 O O . GLY A 1 109 ? -12.892 10.497 4.522 1.00 50.06 109 GLY A O 1
ATOM 823 N N . PRO A 1 110 ? -12.130 9.171 6.184 1.00 53.84 110 PRO A N 1
ATOM 824 C CA . PRO A 1 110 ? -11.812 8.034 5.323 1.00 53.84 110 PRO A CA 1
ATOM 825 C C . PRO A 1 110 ? -13.083 7.395 4.751 1.00 53.84 110 PRO A C 1
ATOM 827 O O . PRO A 1 110 ? -14.007 7.046 5.483 1.00 53.84 110 PRO A O 1
ATOM 830 N N . LYS A 1 111 ? -13.123 7.230 3.426 1.00 55.81 111 LYS A N 1
ATOM 831 C CA . LYS A 1 111 ? -14.114 6.415 2.718 1.00 55.81 111 LYS A CA 1
ATOM 832 C C . LYS A 1 111 ? -13.425 5.121 2.294 1.00 55.81 111 LYS A C 1
ATOM 834 O O . LYS A 1 111 ? -12.491 5.161 1.494 1.00 55.81 111 LYS A O 1
ATOM 839 N N . GLY A 1 112 ? -13.843 4.000 2.875 1.00 50.00 112 GLY A N 1
ATOM 840 C CA . GLY A 1 112 ? -13.340 2.678 2.505 1.00 50.00 112 GLY A CA 1
ATOM 841 C C . GLY A 1 112 ? -13.944 2.216 1.183 1.00 50.00 112 GLY A C 1
ATOM 842 O O . GLY A 1 112 ? -15.153 2.341 0.982 1.00 50.00 112 GLY A O 1
ATOM 843 N N . TYR A 1 113 ? -13.106 1.685 0.298 1.00 52.22 113 TYR A N 1
ATOM 844 C CA . TYR A 1 113 ? -13.524 0.951 -0.888 1.00 52.22 113 TYR A CA 1
ATOM 845 C C . TYR A 1 113 ? -13.091 -0.496 -0.694 1.00 52.22 113 TYR A C 1
ATOM 847 O O . TYR A 1 113 ? -11.909 -0.824 -0.767 1.00 52.22 113 TYR A O 1
ATOM 855 N N . VAL A 1 114 ? -14.067 -1.363 -0.431 1.00 48.62 114 VAL A N 1
ATOM 856 C CA . VAL A 1 114 ? -13.827 -2.804 -0.434 1.00 48.62 114 VAL A CA 1
ATOM 857 C C . VAL A 1 114 ? -13.729 -3.223 -1.893 1.00 48.62 114 VAL A C 1
ATOM 859 O O . VAL A 1 114 ? -14.690 -3.061 -2.650 1.00 48.62 114 VAL A O 1
ATOM 862 N N . LEU A 1 115 ? -12.552 -3.695 -2.296 1.00 42.88 115 LEU A N 1
ATOM 863 C CA . LEU A 1 115 ? -12.374 -4.296 -3.611 1.00 42.88 115 LEU A CA 1
ATOM 864 C C . LEU A 1 115 ? -13.159 -5.624 -3.662 1.00 42.88 115 LEU A C 1
ATOM 866 O O . LEU A 1 115 ? -13.211 -6.316 -2.642 1.00 42.88 115 LEU A O 1
ATOM 870 N N . PRO A 1 116 ? -13.804 -5.947 -4.796 1.00 43.19 116 PRO A N 1
ATOM 871 C CA . PRO A 1 116 ? -14.590 -7.170 -4.957 1.00 43.19 116 PRO A CA 1
ATOM 872 C C . PRO A 1 116 ? -13.759 -8.457 -4.854 1.00 43.19 116 PRO A C 1
ATOM 874 O O . PRO A 1 116 ? -12.555 -8.439 -5.204 1.00 43.19 116 PRO A O 1
#

Sequence (116 aa):
MSSEIKQAVLPRELRNLTVGMMEEGEFGLASLDDLSFDHDGRVWLHRDAPVLTGDDEPGSRGVVVARTSVGYAVVLGSRQRVNYHEAGFGPVGRGCVPVVDVQVTSKDGPKGYVLP

pLDDT: mean 70.27, std 16.52, range [39.62, 92.12]